Protein AF-A0A846HK43-F1 (afdb_monomer_lite)

Radius of gyration: 38.6 Å; chains: 1; bounding box: 89×36×100 Å

pLDDT: mean 78.99, std 17.72, range [50.12, 98.44]

Secondary structure (DSSP, 8-state):
----SSSHHHHHHHHHHHHHHHHHHHHHHHHHHHHHHHHHHGGG---------------HHHHIIIIISSSS-THHHH-TT----SHHHHHHHHHHHHHHTT----HHHHHHHHHHHIIIII----

Structure (mmCIF, N/CA/C/O backbone):
data_AF-A0A846HK43-F1
#
_entry.id   AF-A0A846HK43-F1
#
loop_
_atom_site.group_PDB
_atom_site.id
_atom_site.type_symbol
_atom_site.label_atom_id
_atom_site.label_alt_id
_atom_site.label_comp_id
_atom_site.label_asym_id
_atom_site.label_entity_id
_atom_site.label_seq_id
_atom_site.pdbx_PDB_ins_code
_atom_site.Cartn_x
_atom_site.Cartn_y
_atom_site.Cartn_z
_atom_site.occupancy
_atom_site.B_iso_or_equiv
_atom_site.auth_seq_id
_atom_site.auth_comp_id
_atom_site.auth_asym_id
_atom_site.auth_atom_id
_atom_site.pdbx_PDB_model_num
ATOM 1 N N . MET A 1 1 ? -72.483 -25.304 80.333 1.00 50.12 1 MET A N 1
ATOM 2 C CA . MET A 1 1 ? -71.098 -24.790 80.396 1.00 50.12 1 MET A CA 1
ATOM 3 C C . MET A 1 1 ? -70.272 -25.449 79.298 1.00 50.12 1 MET A C 1
ATOM 5 O O . MET A 1 1 ? -70.550 -26.595 78.980 1.00 50.12 1 MET A O 1
ATOM 9 N N . LEU A 1 2 ? -69.265 -24.724 78.791 1.00 51.00 2 LEU A N 1
ATOM 10 C CA . LEU A 1 2 ? -68.181 -25.154 77.890 1.00 51.00 2 LEU A CA 1
ATOM 11 C C . LEU A 1 2 ? -68.510 -25.259 76.392 1.00 51.00 2 LEU A C 1
ATOM 13 O O . LEU A 1 2 ? -68.721 -26.352 75.882 1.00 51.00 2 LEU A O 1
ATOM 17 N N . ARG A 1 3 ? -68.439 -24.118 75.683 1.00 55.41 3 ARG A N 1
ATOM 18 C CA . ARG A 1 3 ? -67.846 -23.989 74.327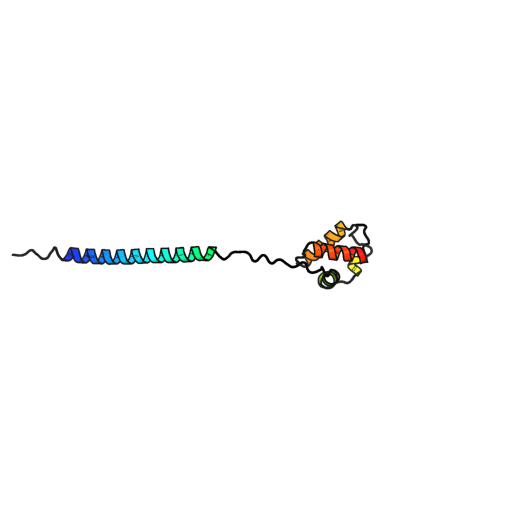 1.00 55.41 3 ARG A CA 1
ATOM 19 C C . ARG A 1 3 ? -67.867 -22.522 73.842 1.00 55.41 3 ARG A C 1
ATOM 21 O O . ARG A 1 3 ? -68.894 -22.077 73.344 1.00 55.41 3 ARG A O 1
ATOM 28 N N . PRO A 1 4 ? -66.746 -21.776 73.967 1.00 52.78 4 PRO A N 1
ATOM 29 C CA . PRO A 1 4 ? -66.493 -20.675 73.026 1.00 52.78 4 PRO A CA 1
ATOM 30 C C . PRO A 1 4 ? -65.056 -20.582 72.455 1.00 52.78 4 PRO A C 1
ATOM 32 O O . PRO A 1 4 ? -64.785 -19.681 71.674 1.00 52.78 4 PRO A O 1
ATOM 35 N N . PHE A 1 5 ? -64.120 -21.489 72.765 1.00 55.31 5 PHE A N 1
ATOM 36 C CA . PHE A 1 5 ? -62.689 -21.261 72.461 1.00 55.31 5 PHE A CA 1
ATOM 37 C C . PHE A 1 5 ? -62.157 -21.756 71.098 1.00 55.31 5 PHE A C 1
ATOM 39 O O . PHE A 1 5 ? -61.004 -21.490 70.774 1.00 55.31 5 PHE A O 1
ATOM 46 N N . ALA A 1 6 ? -62.947 -22.446 70.270 1.00 54.09 6 ALA A N 1
ATOM 47 C CA . ALA A 1 6 ? -62.410 -23.088 69.059 1.00 54.09 6 ALA A CA 1
ATOM 48 C C . ALA A 1 6 ? -62.285 -22.166 67.825 1.00 54.09 6 ALA A C 1
ATOM 50 O O . ALA A 1 6 ? -61.520 -22.473 66.915 1.00 54.09 6 ALA A O 1
ATOM 51 N N . HIS A 1 7 ? -63.001 -21.037 67.766 1.00 54.22 7 HIS A N 1
ATOM 52 C CA . HIS A 1 7 ? -63.104 -20.249 66.526 1.00 54.22 7 HIS A CA 1
ATOM 53 C C . HIS A 1 7 ? -61.975 -19.218 66.332 1.00 54.22 7 HIS A C 1
ATOM 55 O O . HIS A 1 7 ? -61.682 -18.817 65.207 1.00 54.22 7 HIS A O 1
ATOM 61 N N . THR A 1 8 ? -61.300 -18.806 67.407 1.00 54.31 8 THR A N 1
ATOM 62 C CA . THR A 1 8 ? -60.272 -17.750 67.349 1.00 54.31 8 THR A CA 1
ATOM 63 C C . THR A 1 8 ? -58.926 -18.260 66.822 1.00 54.31 8 THR A C 1
ATOM 65 O O . THR A 1 8 ? -58.161 -17.495 66.242 1.00 54.31 8 THR A O 1
ATOM 68 N N . PHE A 1 9 ? -58.630 -19.556 66.956 1.00 54.00 9 PHE A N 1
ATOM 69 C CA . PHE A 1 9 ? -57.318 -20.103 66.585 1.00 54.00 9 PHE A CA 1
ATOM 70 C C . PHE A 1 9 ? -57.125 -20.263 65.064 1.00 54.00 9 PHE A C 1
ATOM 72 O O . PHE A 1 9 ? -56.013 -20.112 64.561 1.00 54.00 9 PHE A O 1
ATOM 79 N N . ALA A 1 10 ? -58.205 -20.497 64.310 1.00 54.34 10 ALA A N 1
ATOM 80 C CA . ALA A 1 10 ? -58.140 -20.718 62.863 1.00 54.34 10 ALA A CA 1
ATOM 81 C C . ALA A 1 10 ? -57.823 -19.437 62.059 1.00 54.34 10 ALA A C 1
ATOM 83 O O . ALA A 1 10 ? -57.125 -19.489 61.045 1.00 54.34 10 ALA A O 1
ATOM 84 N N . HIS A 1 11 ? -58.275 -18.266 62.521 1.00 55.25 11 HIS A N 1
ATOM 85 C CA . HIS A 1 11 ? -58.075 -17.004 61.797 1.00 55.25 11 HIS A CA 1
ATOM 86 C C . HIS A 1 11 ? -56.644 -16.458 61.894 1.00 55.25 11 HIS A C 1
ATOM 88 O O . HIS A 1 11 ? -56.159 -15.833 60.947 1.00 55.25 11 HIS A O 1
ATOM 94 N N . THR A 1 12 ? -55.947 -16.712 63.003 1.00 56.16 12 THR A N 1
ATOM 95 C CA . THR A 1 12 ? -54.572 -16.229 63.200 1.00 56.16 12 THR A CA 1
ATOM 96 C C . THR A 1 12 ? -53.581 -16.972 62.301 1.00 56.16 12 THR A C 1
ATOM 98 O O . THR A 1 12 ? -52.719 -16.340 61.693 1.00 56.16 12 THR A O 1
ATOM 101 N N . PHE A 1 13 ? -53.752 -18.286 62.115 1.00 56.84 13 PHE A N 1
ATOM 102 C CA . PHE A 1 13 ? -52.896 -19.079 61.222 1.00 56.84 13 PHE A CA 1
ATOM 103 C C . PHE A 1 13 ? -53.070 -18.706 59.742 1.00 56.84 13 PHE A C 1
ATOM 105 O O . PHE A 1 13 ? -52.080 -18.577 59.022 1.00 56.84 13 PHE A O 1
ATOM 112 N N . SER A 1 14 ? -54.302 -18.440 59.294 1.00 58.44 14 SER A N 1
ATOM 113 C CA . SER A 1 14 ? -54.561 -18.038 57.904 1.00 58.44 14 SER A CA 1
ATOM 114 C C . SER A 1 14 ? -53.912 -16.695 57.551 1.00 58.44 14 SER A C 1
ATOM 116 O O . SER A 1 14 ? -53.434 -16.523 56.434 1.00 58.44 14 SER A O 1
ATOM 118 N N . ARG A 1 15 ? -53.854 -15.741 58.491 1.00 60.28 15 ARG A N 1
ATOM 119 C CA . ARG A 1 15 ? -53.231 -14.427 58.254 1.00 60.28 15 ARG A CA 1
ATOM 120 C C . ARG A 1 15 ? -51.709 -14.499 58.134 1.00 60.28 15 ARG A C 1
ATOM 122 O O . ARG A 1 15 ? -51.143 -13.781 57.318 1.00 60.28 15 ARG A O 1
ATOM 129 N N . ILE A 1 16 ? -51.056 -15.371 58.902 1.00 60.78 16 ILE A N 1
ATOM 130 C CA . ILE A 1 16 ? -49.595 -15.542 58.855 1.00 60.78 16 ILE A CA 1
ATOM 131 C C . ILE A 1 16 ? -49.173 -16.191 57.530 1.00 60.78 16 ILE A C 1
ATOM 133 O O . ILE A 1 16 ? -48.248 -15.699 56.889 1.00 60.78 16 ILE A O 1
ATOM 137 N N . ILE A 1 17 ? -49.895 -17.223 57.074 1.00 61.62 17 ILE A N 1
ATOM 138 C CA . ILE A 1 17 ? -49.626 -17.886 55.786 1.00 61.62 17 ILE A CA 1
ATOM 139 C C . ILE A 1 17 ? -49.806 -16.900 54.624 1.00 61.62 17 ILE A C 1
ATOM 141 O O . ILE A 1 17 ? -48.914 -16.790 53.789 1.00 61.62 17 ILE A O 1
ATOM 145 N N . TYR A 1 18 ? -50.895 -16.120 54.613 1.00 63.06 18 TYR A N 1
ATOM 146 C CA . TYR A 1 18 ? -51.132 -15.108 53.576 1.00 63.06 18 TYR A CA 1
ATOM 147 C C . TYR A 1 18 ? -50.064 -14.008 53.553 1.00 63.06 18 TYR A C 1
ATOM 149 O O . TYR A 1 18 ? -49.648 -13.586 52.477 1.00 63.06 18 TYR A O 1
ATOM 157 N N . CYS A 1 19 ? -49.599 -13.549 54.718 1.00 61.19 19 CYS A N 1
ATOM 158 C CA . CYS A 1 19 ? -48.550 -12.532 54.797 1.00 61.19 19 CYS A CA 1
ATOM 159 C C . CYS A 1 19 ? -47.212 -13.074 54.266 1.00 61.19 19 CYS A C 1
ATOM 161 O O . CYS A 1 19 ? -46.509 -12.387 53.524 1.00 61.19 19 CYS A O 1
ATOM 163 N N . PHE A 1 20 ? -46.903 -14.339 54.573 1.00 59.03 20 PHE A N 1
ATOM 164 C CA . PHE A 1 20 ? -45.680 -14.993 54.116 1.00 59.03 20 PHE A CA 1
ATOM 165 C C . PHE A 1 20 ? -45.695 -15.246 52.603 1.00 59.03 20 PHE A C 1
ATOM 167 O O . PHE A 1 20 ? -44.729 -14.916 51.920 1.00 59.03 20 PHE A O 1
ATOM 174 N N . THR A 1 21 ? -46.807 -15.741 52.047 1.00 59.38 21 THR A N 1
ATOM 175 C CA . THR A 1 21 ? -46.941 -15.948 50.595 1.00 59.38 21 THR A CA 1
ATOM 176 C C . THR A 1 21 ? -46.960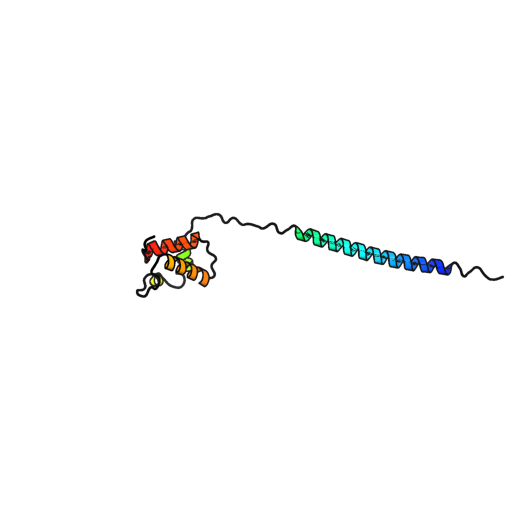 -14.629 49.825 1.00 59.38 21 THR A C 1
ATOM 178 O O . THR A 1 21 ? -46.343 -14.534 48.771 1.00 59.38 21 THR A O 1
ATOM 181 N N . HIS A 1 22 ? -47.613 -13.588 50.352 1.00 64.25 22 HIS A N 1
ATOM 182 C CA . HIS A 1 22 ? -47.687 -12.284 49.690 1.00 64.25 22 HIS A CA 1
ATOM 183 C C . HIS A 1 22 ? -46.331 -11.563 49.674 1.00 64.25 22 HIS A C 1
ATOM 185 O O . HIS A 1 22 ? -45.955 -10.987 48.654 1.00 64.25 22 HIS A O 1
ATOM 191 N N . SER A 1 23 ? -45.556 -11.652 50.762 1.00 62.75 23 SER A N 1
ATOM 192 C CA . SER A 1 23 ? -44.203 -11.090 50.808 1.00 62.75 23 SER A CA 1
ATOM 193 C C . SER A 1 23 ? -43.235 -11.828 49.875 1.00 62.75 23 SER A C 1
ATOM 195 O O . SER A 1 23 ? -42.413 -11.181 49.234 1.00 62.75 23 SER A O 1
ATOM 197 N N . LEU A 1 24 ? -43.358 -13.158 49.748 1.00 59.00 24 LEU A N 1
ATOM 198 C CA . LEU A 1 24 ? -42.536 -13.952 48.827 1.00 59.00 24 LEU A CA 1
ATOM 199 C C . LEU A 1 24 ? -42.849 -13.634 47.355 1.00 59.00 24 LEU A C 1
ATOM 201 O O . LEU A 1 24 ? -41.933 -13.486 46.554 1.00 59.00 24 LEU A O 1
ATOM 205 N N . ILE A 1 25 ? -44.133 -13.495 47.004 1.00 64.50 25 ILE A N 1
ATOM 206 C CA . ILE A 1 25 ? -44.580 -13.165 45.640 1.00 64.50 25 ILE A CA 1
ATOM 207 C C . ILE A 1 25 ? -44.099 -11.765 45.234 1.00 64.50 25 ILE A C 1
ATOM 209 O O . ILE A 1 25 ? -43.544 -11.605 44.151 1.00 64.50 25 ILE A O 1
ATOM 213 N N . ARG A 1 26 ? -44.201 -10.776 46.131 1.00 65.88 26 ARG A N 1
ATOM 214 C CA . ARG A 1 26 ? -43.748 -9.400 45.871 1.00 65.88 26 ARG A CA 1
ATOM 215 C C . ARG A 1 26 ? -42.233 -9.310 45.642 1.00 65.88 26 ARG A C 1
ATOM 217 O O . ARG A 1 26 ? -41.791 -8.624 44.729 1.00 65.88 26 ARG A O 1
ATOM 224 N N . SER A 1 27 ? -41.435 -10.080 46.390 1.00 65.94 27 SER A N 1
ATOM 225 C CA . SER A 1 27 ? -39.983 -10.167 46.165 1.00 65.94 27 SER A CA 1
ATOM 226 C C . SER A 1 27 ? -39.601 -10.835 44.837 1.00 65.94 27 SER A C 1
ATOM 228 O O . SER A 1 27 ? -38.554 -10.514 44.275 1.00 65.94 27 SER A O 1
ATOM 230 N N . LEU A 1 28 ? -40.426 -11.752 44.320 1.00 64.31 28 LEU A N 1
ATOM 231 C CA . LEU A 1 28 ? -40.209 -12.375 43.011 1.00 64.31 28 LEU A CA 1
ATOM 232 C C . LEU A 1 28 ? -40.585 -11.430 41.859 1.00 64.31 28 LEU A C 1
ATOM 234 O O . LEU A 1 28 ? -39.882 -11.406 40.849 1.00 64.31 28 LEU A O 1
ATOM 238 N N . GLU A 1 29 ? -41.634 -10.620 42.020 1.00 69.81 29 GLU A N 1
ATOM 239 C CA . GLU A 1 29 ? -42.027 -9.584 41.054 1.00 69.81 29 GLU A CA 1
ATOM 240 C C . GLU A 1 29 ? -40.967 -8.476 40.948 1.00 69.81 29 GLU A C 1
ATOM 242 O O . GLU A 1 29 ? -40.529 -8.154 39.840 1.00 69.81 29 GLU A O 1
ATOM 247 N N . ASP A 1 30 ? -40.460 -7.975 42.080 1.00 68.81 30 ASP A N 1
ATOM 248 C CA . ASP A 1 30 ? -39.404 -6.951 42.112 1.00 68.81 30 ASP A CA 1
ATOM 249 C C . ASP A 1 30 ? -38.095 -7.451 41.465 1.00 68.81 30 ASP A C 1
ATOM 251 O O . ASP A 1 30 ? -37.439 -6.724 40.713 1.00 68.81 30 ASP A O 1
ATOM 255 N N . LEU A 1 31 ? -37.730 -8.725 41.675 1.00 63.19 31 LEU A N 1
ATOM 256 C CA . LEU A 1 31 ? -36.539 -9.334 41.070 1.00 63.19 31 LEU A CA 1
ATOM 257 C C . LEU A 1 31 ? -36.674 -9.512 39.546 1.00 63.19 31 LEU A C 1
ATOM 259 O O . LEU A 1 31 ? -35.690 -9.372 38.816 1.00 63.19 31 LEU A O 1
ATOM 263 N N . MET A 1 32 ? -37.879 -9.803 39.052 1.00 66.69 32 MET A N 1
ATOM 264 C CA . MET A 1 32 ? -38.166 -9.918 37.616 1.00 66.69 32 MET A CA 1
ATOM 265 C C . MET A 1 32 ? -38.133 -8.545 36.929 1.00 66.69 32 MET A C 1
ATOM 267 O O . MET A 1 32 ? -37.546 -8.412 35.852 1.00 66.69 32 MET A O 1
ATOM 271 N N . ILE A 1 33 ? -38.680 -7.512 37.581 1.00 67.06 33 ILE A N 1
ATOM 272 C CA . ILE A 1 33 ? -38.671 -6.124 37.092 1.00 67.06 33 ILE A CA 1
ATOM 273 C C . ILE A 1 33 ? -37.235 -5.583 37.028 1.00 67.06 33 ILE A C 1
ATOM 275 O O . ILE A 1 33 ? -36.829 -5.024 36.007 1.00 67.06 33 ILE A O 1
ATOM 279 N N . GLN A 1 34 ? -36.423 -5.821 38.063 1.00 60.53 34 GLN A N 1
ATOM 280 C CA . GLN A 1 34 ? -35.034 -5.351 38.113 1.00 60.53 34 GLN A CA 1
ATOM 281 C C . GLN A 1 34 ? -34.154 -5.979 37.014 1.00 60.53 34 GLN A C 1
ATOM 283 O O . GLN A 1 34 ? -33.277 -5.314 36.459 1.00 60.53 34 GLN A O 1
ATOM 288 N N . ARG A 1 35 ? -34.408 -7.246 36.653 1.00 63.12 35 ARG A N 1
ATOM 289 C CA . ARG A 1 35 ? -33.705 -7.944 35.560 1.00 63.12 35 ARG A CA 1
ATOM 290 C C . ARG A 1 35 ? -34.144 -7.452 34.180 1.00 63.12 35 ARG A C 1
ATOM 292 O O . ARG A 1 35 ? -33.284 -7.253 33.326 1.00 63.12 35 ARG A O 1
ATOM 299 N N . ALA A 1 36 ? -35.438 -7.196 33.978 1.00 60.50 36 ALA A N 1
ATOM 300 C CA . ALA A 1 36 ? -35.962 -6.654 32.722 1.00 60.50 36 ALA A CA 1
ATOM 301 C C . ALA A 1 36 ? -35.420 -5.242 32.424 1.00 60.50 36 ALA A C 1
ATOM 303 O O . ALA A 1 36 ? -35.049 -4.948 31.287 1.00 60.50 36 ALA A O 1
ATOM 304 N N . LEU A 1 37 ? -35.289 -4.397 33.455 1.00 58.28 37 LEU A N 1
ATOM 305 C CA . LEU A 1 37 ? -34.698 -3.058 33.337 1.00 58.28 37 LEU A CA 1
ATOM 306 C C . LEU A 1 37 ? -33.201 -3.104 32.982 1.00 58.28 37 LEU A C 1
ATOM 308 O O . LEU A 1 37 ? -32.747 -2.329 32.141 1.00 58.28 37 LEU A O 1
ATOM 312 N N . PHE A 1 38 ? -32.446 -4.050 33.552 1.00 57.44 38 PHE A N 1
ATOM 313 C CA . PHE A 1 38 ? -31.034 -4.266 33.203 1.00 57.44 38 PHE A CA 1
ATOM 314 C C . PHE A 1 38 ? -30.848 -4.759 31.757 1.00 57.44 38 PHE A C 1
ATOM 316 O O . PHE A 1 38 ? -29.880 -4.380 31.099 1.00 57.44 38 PHE A O 1
ATOM 323 N N . SER A 1 39 ? -31.773 -5.577 31.240 1.00 54.03 39 SER A N 1
ATOM 324 C CA . SER A 1 39 ? -31.715 -6.088 29.863 1.00 54.03 39 SER A CA 1
ATOM 325 C C . SER A 1 39 ? -32.036 -5.029 28.800 1.00 54.03 39 SER A C 1
ATOM 327 O O . SER A 1 39 ? -31.423 -5.056 27.735 1.00 54.03 39 SER A O 1
ATOM 329 N N . LEU A 1 40 ? -32.938 -4.073 29.069 1.00 55.91 40 LEU A N 1
ATOM 330 C CA . LEU A 1 40 ? -33.248 -2.991 28.117 1.00 55.91 40 LEU A CA 1
ATOM 331 C C . LEU A 1 40 ? -32.111 -1.959 27.985 1.00 55.91 40 LEU A C 1
ATOM 333 O O . LEU A 1 40 ? -31.889 -1.432 26.896 1.00 55.91 40 LEU A O 1
ATOM 337 N N . ALA A 1 41 ? -31.367 -1.685 29.062 1.00 55.41 41 ALA A N 1
ATOM 338 C CA . ALA A 1 41 ? -30.286 -0.695 29.047 1.00 55.41 41 ALA A CA 1
ATOM 339 C C . ALA A 1 41 ? -29.062 -1.135 28.213 1.00 55.41 41 ALA A C 1
ATOM 341 O O . ALA A 1 41 ? -28.373 -0.296 27.636 1.00 55.41 41 ALA A O 1
ATOM 342 N N . ALA A 1 42 ? -28.810 -2.443 28.094 1.00 57.28 42 ALA A N 1
ATOM 343 C CA . ALA A 1 42 ? -27.654 -2.974 27.366 1.00 57.28 42 ALA A CA 1
ATOM 344 C C . ALA A 1 42 ? -27.779 -2.881 25.829 1.00 57.28 42 ALA A C 1
ATOM 346 O O . ALA A 1 42 ? -26.775 -2.975 25.127 1.00 57.28 42 ALA A O 1
ATOM 347 N N . ALA A 1 43 ? -28.985 -2.669 25.291 1.00 56.59 43 ALA A N 1
ATOM 348 C CA . ALA A 1 43 ? -29.233 -2.686 23.846 1.00 56.59 43 ALA A CA 1
ATOM 349 C C . ALA A 1 43 ? -28.885 -1.370 23.116 1.00 56.59 43 ALA A C 1
ATOM 351 O O . ALA A 1 43 ? -28.883 -1.342 21.890 1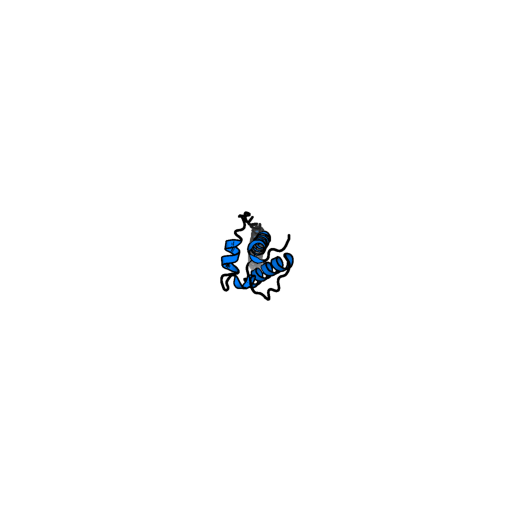.00 56.59 43 ALA A O 1
ATOM 352 N N . SER A 1 44 ? -28.584 -0.281 23.836 1.00 57.56 44 SER A N 1
ATOM 353 C CA . SER A 1 44 ? -28.466 1.064 23.236 1.00 57.56 44 SER A CA 1
ATOM 354 C C . SER A 1 44 ? -27.033 1.527 22.926 1.00 57.56 44 SER A C 1
ATOM 356 O O . SER A 1 44 ? -26.862 2.640 22.439 1.00 57.56 44 SER A O 1
ATOM 358 N N . LEU A 1 45 ? -25.995 0.724 23.201 1.00 57.88 45 LEU A N 1
ATOM 359 C CA . LEU A 1 45 ? -24.595 1.188 23.133 1.00 57.88 45 LEU A CA 1
ATOM 360 C C . LEU A 1 45 ? -23.809 0.733 21.888 1.00 57.88 45 LEU A C 1
ATOM 362 O O . LEU A 1 45 ? -22.606 0.954 21.810 1.00 57.88 45 LEU A O 1
ATOM 366 N N . ILE A 1 46 ? -24.457 0.129 20.889 1.00 62.72 46 ILE A N 1
ATOM 367 C CA . ILE A 1 46 ? -23.785 -0.339 19.663 1.00 62.72 46 ILE A CA 1
ATOM 368 C C . ILE A 1 46 ? -24.088 0.616 18.500 1.00 62.72 46 ILE A C 1
ATOM 370 O O . ILE A 1 46 ? -24.635 0.219 17.477 1.00 62.72 46 ILE A O 1
ATOM 374 N N . THR A 1 47 ? -23.750 1.897 18.646 1.00 61.59 47 THR A N 1
ATOM 375 C CA . THR A 1 47 ? -23.645 2.788 17.481 1.00 61.59 47 THR A CA 1
ATOM 376 C C . THR A 1 47 ? -22.176 2.849 17.102 1.00 61.59 47 THR A C 1
ATOM 378 O O . THR A 1 47 ? -21.354 3.422 17.812 1.00 61.59 47 THR A O 1
ATOM 381 N N . ALA A 1 48 ? -21.860 2.151 16.016 1.00 60.69 48 ALA A N 1
ATOM 382 C CA . ALA A 1 48 ? -20.528 1.905 15.501 1.00 60.69 48 ALA A CA 1
ATOM 383 C C . ALA A 1 48 ? -19.684 3.183 15.375 1.00 60.69 48 ALA A C 1
ATOM 385 O O . ALA A 1 48 ? -20.081 4.153 14.728 1.00 60.69 48 ALA A O 1
ATOM 386 N N . ALA A 1 49 ? -18.474 3.134 15.930 1.00 62.81 49 ALA A N 1
ATOM 387 C CA . ALA A 1 49 ? -17.391 4.024 15.553 1.00 62.81 49 ALA A CA 1
ATOM 388 C C . ALA A 1 49 ? -16.947 3.662 14.126 1.00 62.81 49 ALA A C 1
ATOM 390 O O . ALA A 1 49 ? -16.081 2.815 13.930 1.00 62.81 49 ALA A O 1
ATOM 391 N N . VAL A 1 50 ? -17.572 4.272 13.119 1.00 64.75 50 VAL A N 1
ATOM 392 C CA . VAL A 1 50 ? -17.006 4.306 11.767 1.00 64.75 50 VAL A CA 1
ATOM 393 C C . VAL A 1 50 ? -15.876 5.326 11.807 1.00 64.75 50 VAL A C 1
ATOM 395 O O . VAL A 1 50 ? -16.107 6.532 11.753 1.00 64.75 50 VAL A O 1
ATOM 398 N N . THR A 1 51 ? -14.646 4.848 11.969 1.00 64.12 51 THR A N 1
ATOM 399 C CA . THR A 1 51 ? -13.456 5.673 11.789 1.00 64.12 51 THR A CA 1
ATOM 400 C C . THR A 1 51 ? -13.281 5.926 10.296 1.00 64.12 51 THR A C 1
ATOM 402 O O . THR A 1 51 ? -12.828 5.066 9.542 1.00 64.12 51 THR A O 1
ATOM 405 N N . THR A 1 52 ? -13.658 7.120 9.843 1.00 58.16 52 THR A N 1
ATOM 406 C CA . THR A 1 52 ? -13.227 7.622 8.537 1.00 58.16 52 THR A CA 1
ATOM 407 C C . THR A 1 52 ? -11.712 7.799 8.602 1.00 58.16 52 THR A C 1
ATOM 409 O O . THR A 1 52 ? -11.230 8.762 9.201 1.00 58.16 52 THR A O 1
ATOM 412 N N . GLN A 1 53 ? -10.953 6.849 8.056 1.00 61.69 53 GLN A N 1
ATOM 413 C CA . GLN A 1 53 ? -9.526 7.046 7.825 1.00 61.69 53 GLN A CA 1
ATOM 414 C C . GLN A 1 53 ? -9.398 8.128 6.757 1.00 61.69 53 GLN A C 1
ATOM 416 O O . GLN A 1 53 ? -9.880 7.976 5.635 1.00 61.69 53 GLN A O 1
ATOM 421 N N . ALA A 1 54 ? -8.873 9.283 7.166 1.00 58.91 54 ALA A N 1
ATOM 422 C CA . ALA A 1 54 ? -8.555 10.356 6.245 1.00 58.91 54 ALA A CA 1
ATOM 423 C C . ALA A 1 54 ? -7.549 9.814 5.227 1.00 58.91 54 ALA A C 1
ATOM 425 O O . ALA A 1 54 ? -6.600 9.132 5.604 1.00 58.91 54 ALA A O 1
ATOM 426 N N . ASN A 1 55 ? -7.792 10.091 3.948 1.00 59.56 55 ASN A N 1
ATOM 427 C CA . ASN A 1 55 ? -6.944 9.646 2.852 1.00 59.56 55 ASN A CA 1
ATOM 4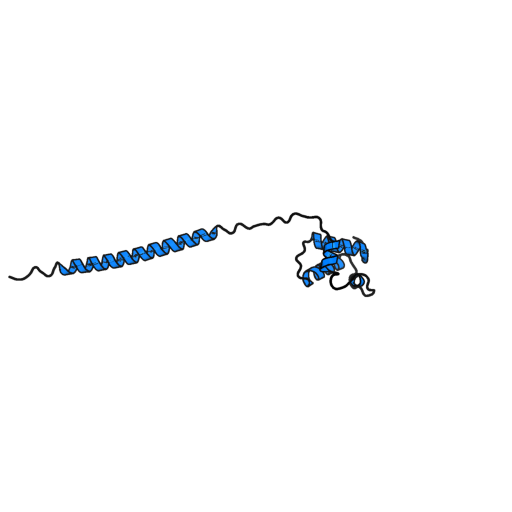28 C C . ASN A 1 55 ? -5.644 10.469 2.863 1.00 59.56 55 ASN A C 1
ATOM 430 O O . ASN A 1 55 ? -5.512 11.458 2.139 1.00 59.56 55 ASN A O 1
ATOM 434 N N . GLU A 1 56 ? -4.732 10.150 3.780 1.00 67.38 56 GLU A N 1
ATOM 435 C CA . GLU A 1 56 ? -3.359 10.642 3.728 1.00 67.38 56 GLU A CA 1
ATOM 436 C C . GLU A 1 56 ? -2.710 10.131 2.441 1.00 67.38 56 GLU A C 1
ATOM 438 O O . GLU A 1 56 ? -2.953 9.007 2.009 1.00 67.38 56 GLU A O 1
ATOM 443 N N . ALA A 1 57 ? -1.918 10.982 1.786 1.00 79.69 57 ALA A N 1
ATOM 444 C CA . ALA A 1 57 ? -1.230 10.586 0.567 1.00 79.69 57 ALA A CA 1
ATOM 445 C C . ALA A 1 57 ? -0.367 9.343 0.844 1.00 79.69 57 ALA A C 1
ATOM 447 O O . ALA A 1 57 ? 0.453 9.352 1.761 1.00 79.69 57 ALA A O 1
ATOM 448 N N . VAL A 1 58 ? -0.557 8.287 0.050 1.00 88.81 58 VAL A N 1
ATOM 449 C CA . VAL A 1 58 ? 0.179 7.025 0.191 1.00 88.81 58 VAL A CA 1
ATOM 450 C C . VAL A 1 58 ? 1.681 7.267 0.047 1.00 88.81 58 VAL A C 1
ATOM 452 O O . VAL A 1 58 ? 2.170 7.593 -1.038 1.00 88.81 58 VAL A O 1
ATOM 455 N N . ASP A 1 59 ? 2.432 7.028 1.120 1.00 95.31 59 ASP A N 1
ATOM 456 C CA . ASP A 1 59 ? 3.895 7.022 1.096 1.00 95.31 59 ASP A CA 1
ATOM 457 C C . ASP A 1 59 ? 4.420 5.631 0.698 1.00 95.31 59 ASP A C 1
ATOM 459 O O . ASP A 1 59 ? 4.878 4.828 1.514 1.00 95.31 59 ASP A O 1
ATOM 463 N N . ALA A 1 60 ? 4.286 5.310 -0.591 1.00 95.88 60 ALA A N 1
ATOM 464 C CA . ALA A 1 60 ? 4.684 4.013 -1.134 1.00 95.88 60 ALA A CA 1
ATOM 465 C C . ALA A 1 60 ? 6.172 3.661 -0.902 1.00 95.88 60 ALA A C 1
ATOM 467 O O . ALA A 1 60 ? 6.443 2.493 -0.612 1.00 95.88 60 ALA A O 1
ATOM 468 N N . PRO A 1 61 ? 7.140 4.602 -1.003 1.00 95.31 61 PRO A N 1
ATOM 469 C CA . PRO A 1 61 ? 8.533 4.327 -0.651 1.00 95.31 61 PRO A CA 1
ATOM 470 C C . PRO A 1 61 ? 8.703 3.852 0.791 1.00 95.31 61 PRO A C 1
ATOM 472 O O . PRO A 1 61 ? 9.358 2.835 1.013 1.00 95.31 61 PRO A O 1
ATOM 475 N N . VAL A 1 62 ? 8.060 4.523 1.753 1.00 95.31 62 VAL A N 1
ATOM 476 C CA . VAL A 1 62 ? 8.123 4.128 3.168 1.00 95.31 62 VAL A CA 1
ATOM 477 C C . VAL A 1 62 ? 7.486 2.756 3.386 1.00 95.31 62 VAL A C 1
ATOM 479 O O . VAL A 1 62 ? 8.071 1.908 4.063 1.00 95.31 62 VAL A O 1
ATOM 482 N N . LEU A 1 63 ? 6.328 2.493 2.771 1.00 95.88 63 LEU A N 1
ATOM 483 C CA . LEU A 1 63 ? 5.680 1.180 2.849 1.00 95.88 63 LEU A CA 1
ATOM 484 C C . LEU A 1 63 ? 6.580 0.065 2.304 1.00 95.88 63 LEU A C 1
ATOM 486 O O . LEU A 1 63 ? 6.685 -0.994 2.926 1.00 95.88 63 LEU A O 1
ATOM 490 N N . LEU A 1 64 ? 7.246 0.301 1.171 1.00 95.00 64 LEU A N 1
ATOM 491 C CA . LEU A 1 64 ? 8.164 -0.661 0.570 1.00 95.00 64 LEU A CA 1
ATOM 492 C C . LEU A 1 64 ? 9.385 -0.912 1.467 1.00 95.00 64 LEU A C 1
ATOM 494 O O . LEU A 1 64 ? 9.716 -2.074 1.717 1.00 95.00 64 LEU A O 1
ATOM 498 N N . GLU A 1 65 ? 10.014 0.157 1.963 1.00 93.12 65 GLU A N 1
ATOM 499 C CA . GLU A 1 65 ? 11.230 0.093 2.780 1.00 93.12 65 GLU A CA 1
ATOM 500 C C . GLU A 1 65 ? 10.998 -0.667 4.091 1.00 93.12 65 GLU A C 1
ATOM 502 O O . GLU A 1 65 ? 11.760 -1.570 4.444 1.00 93.12 65 GLU A O 1
ATOM 507 N N . GLN A 1 66 ? 9.909 -0.338 4.788 1.00 93.69 66 GLN A N 1
ATOM 508 C CA . GLN A 1 66 ? 9.595 -0.901 6.101 1.00 93.69 66 GLN A CA 1
ATOM 509 C C . GLN A 1 66 ? 9.148 -2.362 6.041 1.00 93.69 66 GLN A C 1
ATOM 511 O O . GLN A 1 66 ? 9.409 -3.123 6.973 1.00 93.69 66 GLN A O 1
ATOM 516 N N . ASN A 1 67 ? 8.456 -2.758 4.970 1.00 94.69 67 ASN A N 1
ATOM 517 C CA . ASN A 1 67 ? 7.734 -4.028 4.946 1.00 94.69 67 ASN A CA 1
ATOM 518 C C . ASN A 1 67 ? 8.352 -5.041 3.983 1.00 94.69 67 ASN A C 1
ATOM 520 O O . ASN A 1 67 ? 8.560 -6.192 4.355 1.00 94.69 67 ASN A O 1
ATOM 524 N N . CYS A 1 68 ? 8.686 -4.628 2.761 1.00 92.06 68 CYS A N 1
ATOM 525 C CA . CYS A 1 68 ? 9.148 -5.554 1.726 1.00 92.06 68 CYS A CA 1
ATOM 526 C C . CYS A 1 68 ? 10.666 -5.744 1.746 1.00 92.06 68 CYS A C 1
ATOM 528 O O . CYS A 1 68 ? 11.140 -6.844 1.462 1.00 92.06 68 CYS A O 1
ATOM 530 N N . THR A 1 69 ? 11.424 -4.695 2.083 1.00 90.50 69 THR A N 1
ATOM 531 C CA . THR A 1 69 ? 12.896 -4.733 2.065 1.00 90.50 69 THR A CA 1
ATOM 532 C C . THR A 1 69 ? 13.551 -4.748 3.446 1.00 90.50 69 THR A C 1
ATOM 534 O O . THR A 1 69 ? 14.746 -4.498 3.578 1.00 90.50 69 THR A O 1
ATOM 537 N N . SER A 1 70 ? 12.793 -5.052 4.499 1.00 87.44 70 SER A N 1
ATOM 538 C CA . SER A 1 70 ? 13.339 -5.141 5.861 1.00 87.44 70 SER A CA 1
ATOM 539 C C . SER A 1 70 ? 14.230 -6.372 6.068 1.00 87.44 70 SER A C 1
ATOM 541 O O . SER A 1 70 ? 15.127 -6.354 6.907 1.00 87.44 70 SER A O 1
ATOM 543 N N . CYS A 1 71 ? 13.990 -7.441 5.300 1.00 87.06 71 CYS A N 1
ATOM 544 C CA . CYS A 1 71 ? 14.724 -8.708 5.393 1.00 87.06 71 CYS A CA 1
ATOM 545 C C . CYS A 1 71 ? 15.659 -8.971 4.197 1.00 87.06 71 CYS A C 1
ATOM 547 O O . CYS A 1 71 ? 16.659 -9.672 4.346 1.00 87.06 71 CYS A O 1
ATOM 549 N N . HIS A 1 72 ? 15.353 -8.416 3.022 1.00 88.81 72 HIS A N 1
ATOM 550 C CA . HIS A 1 72 ? 16.123 -8.553 1.779 1.00 88.81 72 HIS A CA 1
ATOM 551 C C . HIS A 1 72 ? 16.167 -7.209 1.048 1.00 88.81 72 HIS A C 1
ATOM 553 O O . HIS A 1 72 ? 15.275 -6.390 1.232 1.00 88.81 72 HIS A O 1
ATOM 559 N N . GLY A 1 73 ? 17.175 -6.969 0.215 1.00 90.06 73 GLY A N 1
ATOM 560 C CA . GLY A 1 73 ? 17.288 -5.733 -0.555 1.00 90.06 73 GLY A CA 1
ATOM 561 C C . GLY A 1 73 ? 16.550 -5.773 -1.898 1.00 90.06 73 GLY A C 1
ATOM 562 O O . GLY A 1 73 ? 15.634 -6.565 -2.141 1.00 90.06 73 GLY A O 1
ATOM 563 N N . SER A 1 74 ? 16.970 -4.894 -2.810 1.00 91.44 74 SER A N 1
ATOM 564 C CA . SER A 1 74 ? 16.378 -4.757 -4.146 1.00 91.44 74 SER A CA 1
ATOM 565 C C . SER A 1 74 ? 16.680 -5.928 -5.089 1.00 91.44 74 SER A C 1
ATOM 567 O O . SER A 1 74 ? 16.067 -6.023 -6.157 1.00 91.44 74 SER A O 1
ATOM 569 N N . GLU A 1 75 ? 17.560 -6.858 -4.705 1.00 91.94 75 GLU A N 1
ATOM 570 C CA . GLU A 1 75 ? 17.858 -8.089 -5.447 1.00 91.94 75 GLU A CA 1
ATOM 571 C C . GLU A 1 75 ? 16.605 -8.926 -5.747 1.00 91.94 75 GLU A C 1
ATOM 573 O O . GLU A 1 75 ? 16.519 -9.585 -6.786 1.00 91.94 75 GLU A O 1
ATOM 578 N N . VAL A 1 76 ? 15.582 -8.841 -4.890 1.00 89.69 76 VAL A N 1
ATOM 579 C CA . VAL A 1 76 ? 14.297 -9.531 -5.077 1.00 89.69 76 VAL A CA 1
ATOM 580 C C . VAL A 1 76 ? 13.583 -9.069 -6.358 1.00 89.69 76 VAL A C 1
ATOM 582 O O . VAL A 1 76 ? 12.869 -9.857 -6.990 1.00 89.69 76 VAL A O 1
ATOM 585 N N . TYR A 1 77 ? 13.803 -7.817 -6.772 1.00 92.62 77 TYR A N 1
ATOM 586 C CA . TYR A 1 77 ? 13.164 -7.190 -7.935 1.00 92.62 77 TYR A CA 1
ATOM 587 C C . TYR A 1 77 ? 14.023 -7.259 -9.208 1.00 92.62 77 TYR A C 1
ATOM 589 O O . TYR A 1 77 ? 13.499 -7.103 -10.314 1.00 92.62 77 TYR A O 1
ATOM 597 N N . THR A 1 78 ? 15.333 -7.486 -9.068 1.00 92.12 78 THR A N 1
ATOM 598 C CA . THR A 1 78 ? 16.309 -7.427 -10.174 1.00 92.12 78 THR A CA 1
ATOM 599 C C . THR A 1 78 ? 16.858 -8.784 -10.609 1.00 92.12 78 THR A C 1
ATOM 601 O O . THR A 1 78 ? 17.530 -8.850 -11.635 1.00 92.12 78 THR A O 1
ATOM 604 N N . ARG A 1 79 ? 16.548 -9.869 -9.887 1.00 92.25 79 ARG A N 1
ATOM 605 C CA . ARG A 1 79 ? 16.960 -11.236 -10.247 1.00 92.25 79 ARG A CA 1
ATOM 606 C C . ARG A 1 79 ? 16.562 -11.644 -11.674 1.00 92.25 79 ARG A C 1
ATOM 608 O O . ARG A 1 79 ? 15.472 -11.320 -12.152 1.00 92.25 79 ARG A O 1
ATOM 615 N N . GLU A 1 80 ? 17.441 -12.404 -12.328 1.00 90.62 80 GLU A N 1
ATOM 616 C CA . GLU A 1 80 ? 17.272 -12.850 -13.720 1.00 90.62 80 GLU A CA 1
ATOM 617 C C . GLU A 1 80 ? 16.095 -13.823 -13.897 1.00 90.62 80 GLU A C 1
ATOM 619 O O . GLU A 1 80 ? 15.391 -13.768 -14.903 1.00 90.62 80 GLU A O 1
ATOM 624 N N . ASP A 1 81 ? 15.820 -14.667 -12.901 1.00 91.00 81 ASP A N 1
ATOM 625 C CA . ASP A 1 81 ? 14.763 -15.689 -12.909 1.00 91.00 81 ASP A CA 1
ATOM 626 C C . ASP A 1 81 ? 13.403 -15.171 -12.395 1.00 91.00 81 ASP A C 1
ATOM 628 O O . ASP A 1 81 ? 12.557 -15.924 -11.897 1.00 91.00 81 ASP A O 1
ATOM 632 N N . ARG A 1 82 ? 13.164 -13.859 -12.506 1.00 90.56 82 ARG A N 1
ATOM 633 C CA . ARG A 1 82 ? 11.936 -13.217 -12.024 1.00 90.56 82 ARG A CA 1
ATOM 634 C C . ARG A 1 82 ? 10.682 -13.765 -12.724 1.00 90.56 82 ARG A C 1
ATOM 636 O O . ARG A 1 82 ? 10.573 -13.790 -13.946 1.00 90.56 82 ARG A O 1
ATOM 643 N N . ARG A 1 83 ? 9.694 -14.171 -11.917 1.00 91.25 83 ARG A N 1
ATOM 644 C CA . ARG A 1 83 ? 8.447 -14.826 -12.375 1.00 91.25 83 ARG A CA 1
ATOM 645 C C . ARG A 1 83 ? 7.304 -13.848 -12.660 1.00 91.25 83 ARG A C 1
ATOM 647 O O . ARG A 1 83 ? 6.342 -14.210 -13.328 1.00 91.25 83 ARG A O 1
ATOM 654 N N . VAL A 1 84 ? 7.406 -12.621 -12.155 1.00 96.56 84 VAL A N 1
ATOM 655 C CA . VAL A 1 84 ? 6.435 -11.548 -12.391 1.00 96.56 84 VAL A CA 1
ATOM 656 C C . VAL A 1 84 ? 6.699 -10.943 -13.771 1.00 96.56 84 VAL A C 1
ATOM 658 O O . VAL A 1 84 ? 7.769 -10.384 -14.009 1.00 96.56 84 VAL A O 1
ATOM 661 N N . ASN A 1 85 ? 5.735 -11.073 -14.684 1.00 95.44 85 ASN A N 1
ATOM 662 C CA . ASN A 1 85 ? 5.894 -10.746 -16.108 1.00 95.44 85 ASN A CA 1
ATOM 663 C C . ASN A 1 85 ? 4.816 -9.798 -16.668 1.00 95.44 85 ASN A C 1
ATOM 665 O O . ASN A 1 85 ? 4.788 -9.546 -17.871 1.00 95.44 85 ASN A O 1
ATOM 669 N N . SER A 1 86 ? 3.943 -9.272 -15.812 1.00 97.75 86 SER A N 1
ATOM 670 C CA . SER A 1 86 ? 2.900 -8.308 -16.166 1.00 97.75 86 SER A CA 1
ATOM 671 C C . SER A 1 86 ? 2.587 -7.395 -14.983 1.00 97.75 86 SER A C 1
ATOM 673 O O . SER A 1 86 ? 2.937 -7.710 -13.841 1.00 97.75 86 SER A O 1
ATOM 675 N N . LEU A 1 87 ? 1.924 -6.267 -15.255 1.00 98.19 87 LEU A N 1
ATOM 676 C CA . LEU A 1 87 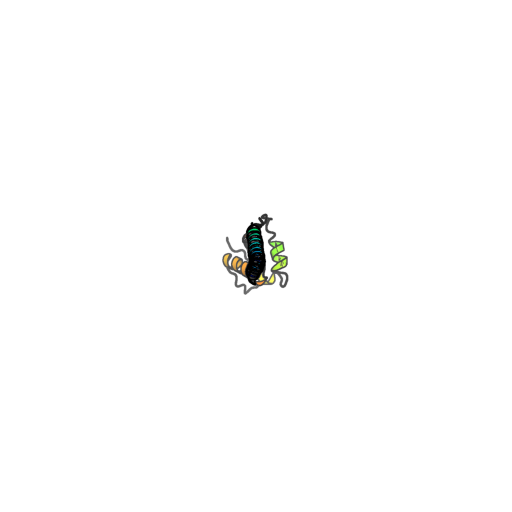? 1.507 -5.322 -14.220 1.00 98.19 87 LEU A CA 1
ATOM 677 C C . LEU A 1 87 ? 0.503 -5.959 -13.247 1.00 98.19 87 LEU A C 1
ATOM 679 O O . LEU A 1 87 ? 0.671 -5.827 -12.039 1.00 98.19 87 LEU A O 1
ATOM 683 N N . ASP A 1 88 ? -0.451 -6.740 -13.755 1.00 97.88 88 ASP A N 1
ATOM 684 C CA . ASP A 1 88 ? -1.413 -7.478 -12.925 1.00 97.88 88 ASP A CA 1
ATOM 685 C C . ASP A 1 88 ? -0.723 -8.508 -12.026 1.00 97.88 88 ASP A C 1
ATOM 687 O O . ASP A 1 88 ? -1.030 -8.623 -10.837 1.00 97.88 88 ASP A O 1
ATOM 691 N N . ALA A 1 89 ? 0.264 -9.237 -12.563 1.00 97.88 89 ALA A N 1
ATOM 692 C CA . ALA A 1 89 ? 1.055 -10.166 -11.763 1.00 97.88 89 ALA A CA 1
ATOM 693 C C 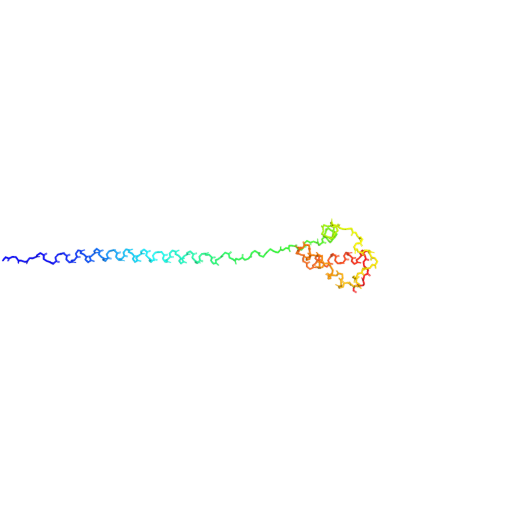. ALA A 1 89 ? 1.881 -9.437 -10.692 1.00 97.88 89 ALA A C 1
ATOM 695 O O . ALA A 1 89 ? 2.061 -9.970 -9.598 1.00 97.88 89 ALA A O 1
ATOM 696 N N . LEU A 1 90 ? 2.371 -8.227 -10.982 1.00 98.12 90 LEU A N 1
ATOM 697 C CA . LEU A 1 90 ? 3.086 -7.406 -10.005 1.00 98.12 90 LEU A CA 1
ATOM 698 C C . LEU A 1 90 ? 2.152 -6.938 -8.891 1.00 98.12 90 LEU A C 1
ATOM 700 O O . LEU A 1 90 ? 2.502 -7.070 -7.722 1.00 98.12 90 LEU A O 1
ATOM 704 N N . HIS A 1 91 ? 0.954 -6.475 -9.236 1.00 98.44 91 HIS A N 1
ATOM 705 C CA . HIS A 1 91 ? -0.069 -6.127 -8.255 1.00 98.44 91 HIS A CA 1
ATOM 706 C C . HIS A 1 91 ? -0.412 -7.327 -7.354 1.00 98.44 91 HIS A C 1
ATOM 708 O O . HIS A 1 91 ? -0.415 -7.221 -6.126 1.00 98.44 91 HIS A O 1
ATOM 714 N N . GLY A 1 92 ? -0.611 -8.508 -7.952 1.00 98.06 92 GLY A N 1
ATOM 715 C CA . GLY A 1 92 ? -0.825 -9.754 -7.211 1.00 98.06 92 GLY A CA 1
ATOM 716 C C . GLY A 1 92 ? 0.353 -10.126 -6.302 1.00 98.06 92 GLY A C 1
ATOM 717 O O . GLY A 1 92 ? 0.148 -10.573 -5.174 1.00 98.06 92 GLY A O 1
ATOM 718 N N . GLN A 1 93 ? 1.588 -9.891 -6.750 1.00 96.75 93 GLN A N 1
ATOM 719 C CA . GLN A 1 93 ? 2.786 -10.096 -5.938 1.00 96.75 93 GLN A CA 1
ATOM 720 C C . GLN A 1 93 ? 2.829 -9.146 -4.731 1.00 96.75 93 GLN A C 1
ATOM 722 O O . GLN A 1 93 ? 3.174 -9.595 -3.640 1.00 96.75 93 GLN A O 1
ATOM 727 N N . VAL A 1 94 ? 2.457 -7.871 -4.892 1.00 97.25 94 VAL A N 1
ATOM 728 C CA . VAL A 1 94 ? 2.393 -6.907 -3.777 1.00 97.25 94 VAL A CA 1
ATOM 729 C C . VAL A 1 94 ? 1.326 -7.316 -2.760 1.00 97.25 94 VAL A C 1
ATOM 731 O O . VAL A 1 94 ? 1.615 -7.333 -1.566 1.00 97.25 94 VAL A O 1
ATOM 734 N N . ARG A 1 95 ? 0.137 -7.744 -3.210 1.00 97.88 95 ARG A N 1
ATOM 735 C CA . ARG A 1 95 ? -0.905 -8.304 -2.323 1.00 97.88 95 ARG A CA 1
ATOM 736 C C . ARG A 1 95 ? -0.429 -9.529 -1.555 1.00 97.88 95 ARG A C 1
ATOM 738 O O . ARG A 1 95 ? -0.702 -9.664 -0.370 1.00 97.88 95 ARG A O 1
ATOM 745 N N . MET A 1 96 ? 0.296 -10.423 -2.217 1.00 95.88 96 MET A N 1
ATOM 746 C CA . MET A 1 96 ? 0.849 -11.594 -1.545 1.00 95.88 96 MET A CA 1
ATOM 747 C C . MET A 1 96 ? 1.888 -11.197 -0.483 1.00 95.88 96 MET A C 1
ATOM 749 O O . MET A 1 96 ? 1.877 -11.764 0.608 1.00 95.88 96 MET A O 1
ATOM 753 N N . CYS A 1 97 ? 2.746 -10.208 -0.763 1.00 94.56 97 CYS A N 1
ATOM 754 C CA . CYS A 1 97 ? 3.684 -9.678 0.230 1.00 94.56 97 CYS A CA 1
ATOM 755 C C . CYS A 1 97 ? 2.949 -9.098 1.444 1.00 94.56 97 CYS A C 1
ATOM 757 O O . CYS A 1 97 ? 3.291 -9.437 2.573 1.00 94.56 97 CYS A O 1
ATOM 759 N N . GLU A 1 98 ? 1.922 -8.279 1.215 1.00 95.94 98 GLU A N 1
ATOM 760 C CA . GLU A 1 98 ? 1.083 -7.717 2.277 1.00 95.94 98 GLU A CA 1
ATOM 761 C C . GLU A 1 98 ? 0.489 -8.816 3.174 1.00 95.94 98 GLU A C 1
ATOM 763 O O . GLU A 1 98 ? 0.678 -8.790 4.392 1.00 95.94 98 GLU A O 1
ATOM 768 N N . GLN A 1 99 ? -0.158 -9.817 2.573 1.00 96.25 99 GLN A N 1
ATOM 769 C CA . GLN A 1 99 ? -0.800 -10.910 3.308 1.00 96.25 99 GLN A CA 1
ATOM 770 C C . GLN A 1 99 ? 0.200 -11.753 4.100 1.00 96.25 99 GLN A C 1
ATOM 772 O O . GLN A 1 99 ? -0.053 -12.092 5.255 1.00 96.25 99 GLN A O 1
ATOM 777 N N . ASN A 1 100 ? 1.355 -12.071 3.510 1.00 94.44 100 ASN A N 1
ATOM 778 C CA . ASN A 1 100 ? 2.386 -12.863 4.184 1.00 94.44 100 ASN A CA 1
ATOM 779 C C . ASN A 1 100 ? 3.013 -12.133 5.375 1.00 94.44 100 ASN A C 1
ATOM 781 O O . ASN A 1 100 ? 3.487 -12.782 6.306 1.00 94.44 100 ASN A O 1
ATOM 785 N N . LEU A 1 101 ? 3.015 -10.801 5.346 1.00 94.25 101 LEU A N 1
ATOM 786 C CA . LEU A 1 101 ? 3.478 -9.955 6.444 1.00 94.25 101 LEU A CA 1
ATOM 787 C C . LEU A 1 101 ? 2.365 -9.640 7.457 1.00 94.25 101 LEU A C 1
ATOM 789 O O . LEU A 1 101 ? 2.631 -8.992 8.467 1.00 94.25 101 LEU A O 1
ATOM 793 N N . GLY A 1 102 ? 1.132 -10.103 7.216 1.00 95.88 102 GLY A N 1
ATOM 794 C CA . GLY A 1 102 ? -0.018 -9.849 8.084 1.00 95.88 102 GLY A CA 1
ATOM 795 C C . GLY A 1 102 ? -0.432 -8.378 8.129 1.00 95.88 102 GLY A C 1
ATOM 796 O O . GLY A 1 102 ? -1.003 -7.937 9.127 1.00 95.88 102 GLY A O 1
ATOM 797 N N . LEU A 1 103 ? -0.113 -7.614 7.082 1.00 95.38 103 LEU A N 1
ATOM 798 C CA . LEU A 1 103 ? -0.519 -6.217 6.969 1.00 95.38 103 LEU A CA 1
ATOM 799 C C . LEU A 1 103 ? -1.982 -6.148 6.508 1.00 95.38 103 LEU A C 1
ATOM 801 O O . LEU A 1 103 ? -2.574 -7.141 6.092 1.00 95.38 103 LEU A O 1
ATOM 805 N N . THR A 1 104 ? -2.596 -4.979 6.651 1.00 95.25 104 THR A N 1
ATOM 806 C CA . THR A 1 104 ? -3.970 -4.726 6.198 1.00 95.25 104 THR A CA 1
ATOM 807 C C . THR A 1 104 ? -3.962 -3.436 5.400 1.00 95.25 104 THR A C 1
ATOM 809 O O . THR A 1 104 ? -4.334 -2.377 5.905 1.00 95.25 104 THR A O 1
ATOM 812 N N . TRP A 1 105 ? -3.420 -3.511 4.187 1.00 95.25 105 TRP A N 1
ATOM 813 C CA . TRP A 1 105 ? -3.292 -2.347 3.317 1.00 95.25 105 TRP A CA 1
ATOM 814 C C . TRP A 1 105 ? -4.585 -2.082 2.553 1.00 95.25 105 TRP A C 1
ATOM 816 O O . TRP A 1 105 ? -5.233 -2.994 2.027 1.00 95.25 105 TRP A O 1
ATOM 826 N N . PHE A 1 106 ? -4.918 -0.802 2.443 1.00 95.19 106 PHE A N 1
ATOM 827 C CA . PHE A 1 106 ? -5.951 -0.320 1.541 1.00 95.19 106 PHE A CA 1
ATOM 828 C C . PHE A 1 106 ? -5.539 -0.497 0.074 1.00 95.19 106 PHE A C 1
ATOM 830 O O . PHE A 1 106 ? -4.375 -0.744 -0.258 1.00 95.19 106 PHE A O 1
ATOM 837 N N . ASP A 1 107 ? -6.522 -0.400 -0.819 1.00 94.75 107 ASP A N 1
ATOM 838 C CA . ASP A 1 107 ? -6.316 -0.630 -2.250 1.00 94.75 107 ASP A CA 1
ATOM 839 C C . ASP A 1 107 ? -5.326 0.364 -2.861 1.00 94.75 107 ASP A C 1
ATOM 841 O O . ASP A 1 107 ? -4.422 -0.037 -3.592 1.00 94.75 107 ASP A O 1
ATOM 845 N N . ASP A 1 108 ? -5.413 1.631 -2.472 1.00 94.88 108 ASP A N 1
ATOM 846 C CA . ASP A 1 108 ? -4.515 2.704 -2.898 1.00 94.88 108 ASP A CA 1
ATOM 847 C C . ASP A 1 108 ? -3.067 2.499 -2.426 1.00 94.88 108 ASP A C 1
ATOM 849 O O . ASP A 1 108 ? -2.123 2.825 -3.148 1.00 94.88 108 ASP A O 1
ATOM 853 N N . GLN A 1 109 ? -2.863 1.915 -1.244 1.00 96.75 109 GLN A N 1
ATOM 854 C CA . GLN A 1 109 ? -1.535 1.569 -0.737 1.00 96.75 109 GLN A CA 1
ATOM 855 C C . GLN A 1 109 ? -0.882 0.481 -1.590 1.00 96.75 109 GLN A C 1
ATOM 857 O O . GLN A 1 109 ? 0.285 0.599 -1.982 1.00 96.75 109 GLN A O 1
ATOM 862 N N . VAL A 1 110 ? -1.644 -0.557 -1.939 1.00 97.69 110 VAL A N 1
ATOM 863 C CA . VAL A 1 110 ? -1.166 -1.627 -2.821 1.00 97.69 110 VAL A CA 1
ATOM 864 C C . VAL A 1 110 ? -0.911 -1.108 -4.230 1.00 97.69 110 VAL A C 1
ATOM 866 O O . VAL A 1 110 ? 0.130 -1.421 -4.816 1.00 97.69 110 VAL A O 1
ATOM 869 N N . GLU A 1 111 ? -1.814 -0.295 -4.772 1.00 97.25 111 GLU A N 1
ATOM 870 C CA . GLU A 1 111 ? -1.634 0.353 -6.071 1.00 97.25 111 GLU A CA 1
ATOM 871 C C . GLU A 1 111 ? -0.398 1.259 -6.075 1.00 97.25 111 GLU A C 1
ATOM 873 O O . GLU A 1 111 ? 0.412 1.188 -7.000 1.00 97.25 111 GLU A O 1
ATOM 878 N N . GLY A 1 112 ? -0.193 2.047 -5.019 1.00 97.31 112 GLY A N 1
ATOM 879 C CA . GLY A 1 112 ? 0.955 2.936 -4.865 1.00 97.31 112 GLY A CA 1
ATOM 880 C C . GLY A 1 112 ? 2.285 2.184 -4.865 1.00 97.31 112 GLY A C 1
ATOM 881 O O . GLY A 1 112 ? 3.202 2.542 -5.612 1.00 97.31 112 GLY A O 1
ATOM 882 N N . VAL A 1 113 ? 2.388 1.102 -4.087 1.00 97.44 113 VAL A N 1
ATOM 883 C CA . VAL A 1 113 ? 3.591 0.251 -4.055 1.00 97.44 113 VAL A CA 1
ATOM 884 C C . VAL A 1 113 ? 3.790 -0.478 -5.387 1.00 97.44 113 VAL A C 1
ATOM 886 O O . VAL A 1 113 ? 4.911 -0.543 -5.896 1.00 97.44 113 VAL A O 1
ATOM 889 N N . THR A 1 114 ? 2.714 -0.962 -6.010 1.00 98.19 114 THR A N 1
ATOM 890 C CA . THR A 1 114 ? 2.763 -1.583 -7.345 1.00 98.19 114 THR A CA 1
ATOM 891 C C . THR A 1 114 ? 3.285 -0.600 -8.390 1.00 98.19 114 THR A C 1
ATOM 893 O O . THR A 1 114 ? 4.183 -0.933 -9.167 1.00 98.19 114 THR A O 1
ATOM 896 N N . ALA A 1 115 ? 2.769 0.629 -8.397 1.00 98.00 115 ALA A N 1
ATOM 897 C CA . ALA A 1 115 ? 3.182 1.681 -9.316 1.00 98.00 115 ALA A CA 1
ATOM 898 C C . ALA A 1 115 ? 4.642 2.091 -9.089 1.00 98.00 115 ALA A C 1
ATOM 900 O O . ALA A 1 115 ? 5.379 2.279 -10.061 1.00 98.00 115 ALA A O 1
ATOM 901 N N . LEU A 1 116 ? 5.080 2.185 -7.829 1.00 97.50 116 LEU A N 1
ATOM 902 C CA . LEU A 1 116 ? 6.475 2.439 -7.468 1.00 97.50 116 LEU A CA 1
ATOM 903 C C . LEU A 1 116 ? 7.395 1.344 -8.022 1.00 97.50 116 LEU A C 1
ATOM 905 O O . LEU A 1 116 ? 8.319 1.645 -8.778 1.00 97.50 116 LEU A O 1
ATOM 909 N N . LEU A 1 117 ? 7.104 0.075 -7.724 1.00 97.12 117 LEU A N 1
ATOM 910 C CA . LEU A 1 117 ? 7.899 -1.059 -8.200 1.00 97.12 117 LEU A CA 1
ATOM 911 C C . LEU A 1 117 ? 7.900 -1.160 -9.726 1.00 97.12 117 LEU A C 1
ATOM 913 O O . LEU A 1 117 ? 8.941 -1.440 -10.331 1.00 97.12 117 LEU A O 1
ATOM 917 N N . ASN A 1 118 ? 6.759 -0.897 -10.369 1.00 98.12 118 ASN A N 1
ATOM 918 C CA . ASN A 1 118 ? 6.686 -0.887 -11.821 1.00 98.12 118 ASN A CA 1
ATOM 919 C C . ASN A 1 118 ? 7.548 0.230 -12.411 1.00 98.12 118 ASN A C 1
ATOM 921 O O . ASN A 1 118 ? 8.324 -0.002 -13.340 1.00 98.12 118 ASN A O 1
ATOM 925 N N . ARG A 1 119 ? 7.456 1.434 -11.840 1.00 97.75 119 ARG A N 1
ATOM 926 C CA . ARG A 1 119 ? 8.248 2.585 -12.264 1.00 97.75 119 ARG A CA 1
ATOM 927 C C . ARG A 1 119 ? 9.732 2.349 -12.069 1.00 97.75 119 ARG A C 1
ATOM 929 O O . ARG A 1 119 ? 10.486 2.807 -12.915 1.00 97.75 119 ARG A O 1
ATOM 936 N N . GLU A 1 120 ? 10.170 1.688 -11.007 1.00 96.25 120 GLU A N 1
ATOM 937 C CA . GLU A 1 120 ? 11.596 1.552 -10.698 1.00 96.25 120 GLU A CA 1
ATOM 938 C C . GLU A 1 120 ? 12.237 0.334 -11.364 1.00 96.25 120 GLU A C 1
ATOM 940 O O . GLU A 1 120 ? 13.277 0.485 -12.009 1.00 96.25 120 GLU A O 1
ATOM 945 N N . TYR A 1 121 ? 11.584 -0.830 -11.317 1.00 96.31 121 TYR A N 1
ATOM 946 C CA . TYR A 1 121 ? 12.215 -2.113 -11.647 1.00 96.31 121 TYR A CA 1
ATOM 947 C C . TYR A 1 121 ? 11.603 -2.824 -12.860 1.00 96.31 121 TYR A C 1
ATOM 949 O O . TYR A 1 121 ? 12.336 -3.391 -13.676 1.00 96.31 121 TYR A O 1
ATOM 957 N N . TYR A 1 122 ? 10.273 -2.828 -12.999 1.00 96.75 122 TYR A N 1
ATOM 958 C CA . TYR A 1 122 ? 9.615 -3.718 -13.969 1.00 96.75 122 TYR A CA 1
ATOM 959 C C . TYR A 1 122 ? 9.337 -3.086 -15.336 1.00 96.75 122 TYR A C 1
ATOM 961 O O . TYR A 1 122 ? 9.537 -3.751 -16.352 1.00 96.75 122 TYR A O 1
ATOM 969 N N . LYS A 1 123 ? 8.944 -1.807 -15.373 1.00 96.81 123 LYS A N 1
ATOM 970 C CA . LYS A 1 123 ? 8.681 -1.016 -16.590 1.00 96.81 123 LYS A CA 1
ATOM 971 C C . LYS A 1 123 ? 7.614 -1.624 -17.514 1.00 96.81 123 LYS A C 1
ATOM 973 O O . LYS A 1 123 ? 7.682 -1.466 -18.734 1.00 96.81 123 LYS A O 1
ATOM 978 N N . PHE A 1 124 ? 6.627 -2.321 -16.955 1.00 97.50 124 PHE A N 1
ATOM 979 C CA . PHE A 1 124 ? 5.468 -2.780 -17.712 1.00 97.50 124 PHE A CA 1
ATOM 980 C C . PHE A 1 124 ? 4.641 -1.591 -18.198 1.00 97.50 124 PHE A C 1
ATOM 982 O O . PHE A 1 124 ? 4.570 -0.553 -17.532 1.00 97.50 124 PHE A O 1
ATOM 989 N N . LYS A 1 125 ? 4.011 -1.754 -19.364 1.00 92.88 125 LYS A N 1
ATOM 990 C CA . LYS A 1 125 ? 3.045 -0.776 -19.863 1.00 92.88 125 LYS A CA 1
ATOM 991 C C . LYS A 1 125 ? 1.786 -0.812 -18.983 1.00 92.88 125 LYS A C 1
ATOM 993 O O . LYS A 1 125 ? 1.425 -1.914 -18.564 1.00 92.88 125 LYS A O 1
ATOM 998 N N . PRO A 1 126 ? 1.175 0.351 -18.699 1.00 76.56 126 PRO A N 1
ATOM 999 C CA . PRO A 1 126 ? -0.163 0.413 -18.123 1.00 76.56 126 PRO A CA 1
ATOM 1000 C C . PRO A 1 126 ? -1.189 -0.281 -19.020 1.00 76.56 126 PRO A C 1
ATOM 1002 O O . PRO A 1 126 ? -0.995 -0.249 -20.262 1.00 76.56 126 PRO A O 1
#

Sequence (126 aa):
MLRPFAHTFAHTFSRIIYCFTHSLIRSLEDLMIQRALFSLAAASLITAAVTTQANEAVDAPVLLEQNCTSCHGSEVYTREDRRVNSLDALHGQVRMCEQNLGLTWFDDQVEGVTALLNREYYKFKP

Foldseek 3Di:
DDDDPDPVPVVVVVVVVVVVVVVVVVVVVVVVVVVVVVVVVVPPPPPDPPPPPDCDPQPLVVVCVVQVPPPHHCCLQAPPPDPQQALVSLLVVLVVSCVVSVHDDDPNNSVSNSVVSCVPRNVHDD